Protein AF-A0A2C9DE87-F1 (afdb_monomer_lite)

Radius of gyration: 15.3 Å; chains: 1; bounding box: 44×22×38 Å

Organism: NCBI:txid1482074

Sequence (74 aa):
MVTDGRSLVLILVLILGDQLSPAIASLSVADKSRDVVLMCEVAEETTYVRHHKQKIAFVLSAMRHFAGELRDLG

Structure (mmCIF, N/CA/C/O backbone):
data_AF-A0A2C9DE87-F1
#
_entry.id   AF-A0A2C9DE87-F1
#
loop_
_atom_site.group_PDB
_atom_site.id
_atom_site.type_symbol
_atom_site.label_atom_id
_atom_site.label_alt_id
_atom_site.label_comp_id
_atom_site.label_asym_id
_atom_site.label_entity_id
_atom_site.label_seq_id
_atom_site.pdbx_PDB_ins_code
_atom_site.Cartn_x
_atom_site.Cartn_y
_atom_site.Cartn_z
_atom_site.occupancy
_atom_site.B_iso_or_equiv
_atom_site.auth_seq_id
_atom_site.auth_comp_id
_atom_site.auth_asym_id
_atom_site.auth_atom_id
_atom_site.pdbx_PDB_model_num
ATOM 1 N N . MET A 1 1 ? 32.138 -6.736 -17.560 1.00 42.12 1 MET A N 1
ATOM 2 C CA . MET A 1 1 ? 30.707 -7.027 -17.348 1.00 42.12 1 MET A CA 1
ATOM 3 C C . MET A 1 1 ? 30.555 -7.508 -15.916 1.00 42.12 1 MET A C 1
ATOM 5 O O . MET A 1 1 ? 30.735 -8.686 -15.654 1.00 42.12 1 MET A O 1
ATOM 9 N N . VAL A 1 2 ? 30.360 -6.583 -14.974 1.00 47.94 2 VAL A N 1
ATOM 10 C CA . VAL A 1 2 ? 29.977 -6.948 -13.605 1.00 47.94 2 VAL A CA 1
ATOM 11 C C . VAL A 1 2 ? 28.484 -7.219 -13.684 1.00 47.94 2 VAL A C 1
ATOM 13 O O . VAL A 1 2 ? 27.695 -6.287 -13.791 1.00 47.94 2 VAL A O 1
ATOM 16 N N . THR A 1 3 ? 28.101 -8.487 -13.781 1.00 48.53 3 THR A N 1
ATOM 17 C CA . THR A 1 3 ? 26.702 -8.879 -13.623 1.00 48.53 3 THR A CA 1
ATOM 18 C C . THR A 1 3 ? 26.315 -8.549 -12.188 1.00 48.53 3 THR A C 1
ATOM 20 O O . THR A 1 3 ? 26.878 -9.118 -11.254 1.00 48.53 3 THR A O 1
ATOM 23 N N . ASP A 1 4 ? 25.420 -7.579 -12.022 1.00 60.59 4 ASP A N 1
ATOM 24 C CA . ASP A 1 4 ? 24.832 -7.210 -10.740 1.00 60.59 4 ASP A CA 1
ATOM 25 C C . ASP A 1 4 ? 24.267 -8.466 -10.055 1.00 60.59 4 ASP A C 1
ATOM 27 O O . ASP A 1 4 ? 23.369 -9.133 -10.578 1.00 60.59 4 ASP A O 1
ATOM 31 N N . GLY A 1 5 ? 24.820 -8.813 -8.890 1.00 56.03 5 GLY A N 1
ATOM 32 C CA . GLY A 1 5 ? 24.431 -9.990 -8.106 1.00 56.03 5 GLY A CA 1
ATOM 33 C C . GLY A 1 5 ? 22.981 -9.956 -7.609 1.00 56.03 5 GLY A C 1
ATOM 34 O O . GLY A 1 5 ? 22.513 -10.941 -7.046 1.00 56.03 5 GLY A O 1
ATOM 35 N N . ARG A 1 6 ? 22.248 -8.857 -7.837 1.00 61.53 6 ARG A N 1
ATOM 36 C CA . ARG A 1 6 ? 20.811 -8.740 -7.551 1.00 61.53 6 ARG A CA 1
ATOM 37 C C . ARG A 1 6 ? 19.912 -9.514 -8.517 1.00 61.53 6 ARG A C 1
ATOM 39 O O . ARG A 1 6 ? 18.753 -9.736 -8.190 1.00 61.53 6 ARG A O 1
ATOM 46 N N . SER A 1 7 ? 20.410 -9.960 -9.676 1.00 61.12 7 SER A N 1
ATOM 47 C CA . SER A 1 7 ? 19.550 -10.517 -10.739 1.00 61.12 7 SER A CA 1
ATOM 48 C C . SER A 1 7 ? 18.748 -11.780 -10.380 1.00 61.12 7 SER A C 1
ATOM 50 O O . SER A 1 7 ? 17.814 -12.103 -11.107 1.00 61.12 7 SER A O 1
ATOM 52 N N . LEU A 1 8 ? 19.065 -12.486 -9.287 1.00 72.88 8 LEU A N 1
ATOM 53 C CA . LEU A 1 8 ? 18.401 -13.745 -8.910 1.00 72.88 8 LEU A CA 1
ATOM 54 C C . LEU A 1 8 ? 17.599 -13.685 -7.599 1.00 72.88 8 LEU A C 1
ATOM 56 O O . LEU A 1 8 ? 17.054 -14.707 -7.188 1.00 72.88 8 LEU A O 1
ATOM 60 N N . VAL A 1 9 ? 17.527 -12.533 -6.923 1.00 83.81 9 VAL A N 1
ATOM 61 C CA . VAL A 1 9 ? 16.856 -12.418 -5.617 1.00 83.81 9 VAL A CA 1
ATOM 62 C C . VAL A 1 9 ? 15.574 -11.608 -5.763 1.00 83.81 9 VAL A C 1
ATOM 64 O O . VAL A 1 9 ? 15.612 -10.469 -6.216 1.00 83.81 9 VAL A O 1
ATOM 67 N N . LEU A 1 10 ? 14.447 -12.196 -5.355 1.00 91.25 10 LEU A N 1
ATOM 68 C CA . LEU A 1 10 ? 13.170 -11.494 -5.237 1.00 91.25 10 LEU A CA 1
ATOM 69 C C . LEU A 1 10 ? 13.213 -10.550 -4.033 1.00 91.25 10 LEU A C 1
ATOM 71 O O . LEU A 1 10 ? 13.538 -10.982 -2.923 1.00 91.25 10 LEU A O 1
ATOM 75 N N . ILE A 1 11 ? 12.855 -9.282 -4.243 1.00 93.50 11 ILE A N 1
ATOM 76 C CA . ILE A 1 11 ? 12.746 -8.292 -3.172 1.00 93.50 11 ILE A CA 1
ATOM 77 C C . ILE A 1 11 ? 11.277 -8.076 -2.822 1.00 93.50 11 ILE A C 1
ATOM 79 O O . ILE A 1 11 ? 10.410 -7.934 -3.686 1.00 93.50 11 ILE A O 1
ATOM 83 N N . LEU A 1 12 ? 11.011 -8.026 -1.519 1.00 95.69 12 LEU A N 1
ATOM 84 C CA . LEU A 1 12 ? 9.724 -7.620 -0.982 1.00 95.69 12 LEU A CA 1
ATOM 85 C C . LEU A 1 12 ? 9.790 -6.140 -0.588 1.00 95.69 12 LEU A C 1
ATOM 87 O O . LEU A 1 12 ? 10.530 -5.760 0.322 1.00 95.69 12 LEU A O 1
ATOM 91 N N . VAL A 1 13 ? 9.015 -5.308 -1.274 1.00 96.31 13 VAL A N 1
ATOM 92 C CA . VAL A 1 13 ? 8.966 -3.860 -1.065 1.00 96.31 13 VAL A CA 1
ATOM 93 C C . VAL A 1 13 ? 7.776 -3.537 -0.172 1.00 96.31 13 VAL A C 1
ATOM 95 O O . VAL A 1 13 ? 6.634 -3.509 -0.624 1.00 96.31 13 VAL A O 1
ATOM 98 N N . LEU A 1 14 ? 8.031 -3.317 1.116 1.00 96.44 14 LEU A N 1
ATOM 99 C CA . LEU A 1 14 ? 6.988 -2.937 2.066 1.00 96.44 14 LEU A CA 1
ATOM 100 C C . LEU A 1 14 ? 6.590 -1.466 1.875 1.00 96.44 14 LEU A C 1
ATOM 102 O O . LEU A 1 14 ? 7.457 -0.590 1.883 1.00 96.44 14 LEU A O 1
ATOM 106 N N . ILE A 1 15 ? 5.285 -1.207 1.763 1.00 97.06 15 ILE A N 1
ATOM 107 C CA . ILE A 1 15 ? 4.692 0.137 1.765 1.00 97.06 15 ILE A CA 1
ATOM 108 C C . ILE A 1 15 ? 3.682 0.239 2.912 1.00 97.06 15 ILE A C 1
ATOM 110 O O . ILE A 1 15 ? 2.734 -0.545 2.999 1.00 97.06 15 ILE A O 1
ATOM 114 N N . LEU A 1 16 ? 3.887 1.221 3.791 1.00 95.75 16 LEU A N 1
ATOM 115 C CA . LEU A 1 16 ? 3.008 1.506 4.927 1.00 95.75 16 LEU A CA 1
ATOM 116 C C . LEU A 1 16 ? 1.855 2.447 4.538 1.00 95.75 16 LEU A C 1
ATOM 118 O O . LEU A 1 16 ? 1.894 3.130 3.514 1.00 95.75 16 LEU A O 1
ATOM 122 N N . GLY A 1 17 ? 0.816 2.506 5.377 1.00 94.56 17 GLY A N 1
ATOM 123 C CA . GLY A 1 17 ? -0.390 3.304 5.113 1.00 94.56 17 GLY A CA 1
ATOM 124 C C . GLY A 1 17 ? -0.178 4.823 5.063 1.00 94.56 17 GLY A C 1
ATOM 125 O O . GLY A 1 17 ? -1.054 5.545 4.595 1.00 94.56 17 GLY A O 1
ATOM 126 N N . ASP A 1 18 ? 0.969 5.318 5.519 1.00 94.75 18 ASP A N 1
ATOM 127 C CA . ASP A 1 18 ? 1.392 6.720 5.463 1.00 94.75 18 ASP A CA 1
ATOM 128 C C . ASP A 1 18 ? 2.385 7.016 4.320 1.00 94.75 18 ASP A C 1
ATOM 130 O O . ASP A 1 18 ? 2.756 8.168 4.108 1.00 94.75 18 ASP A O 1
ATOM 134 N N . GLN A 1 19 ? 2.783 6.001 3.546 1.00 97.19 19 GLN A N 1
ATOM 135 C CA . GLN A 1 19 ? 3.797 6.084 2.485 1.00 97.19 19 GLN A CA 1
ATOM 136 C C . GLN A 1 19 ? 3.199 6.063 1.066 1.00 97.19 19 GLN A C 1
ATOM 138 O O . GLN A 1 19 ? 3.878 5.700 0.106 1.00 97.19 19 GLN A O 1
ATOM 143 N N . LEU A 1 20 ? 1.924 6.431 0.919 1.00 97.12 20 LEU A N 1
ATOM 144 C CA . LEU A 1 20 ? 1.146 6.290 -0.320 1.00 97.12 20 LEU A CA 1
ATOM 145 C C . LEU A 1 20 ? 1.526 7.348 -1.370 1.00 97.12 20 LEU A C 1
ATOM 147 O O . LEU A 1 20 ? 0.798 8.310 -1.607 1.00 97.12 20 LEU A O 1
ATOM 151 N N . SER A 1 21 ? 2.705 7.186 -1.969 1.00 96.56 21 SER A N 1
ATOM 152 C CA . SER A 1 21 ? 3.250 8.056 -3.010 1.00 96.56 21 SER A CA 1
ATOM 153 C C . SER A 1 21 ? 3.980 7.230 -4.073 1.00 96.56 21 SER A C 1
ATOM 155 O O . SER A 1 21 ? 4.871 6.456 -3.715 1.00 96.56 21 SER A O 1
ATOM 157 N N . PRO A 1 22 ? 3.706 7.426 -5.379 1.00 93.75 22 PRO A N 1
ATOM 158 C CA . PRO A 1 22 ? 4.445 6.747 -6.449 1.00 93.75 22 PRO A CA 1
ATOM 159 C C . PRO A 1 22 ? 5.944 7.091 -6.474 1.00 93.75 22 PRO A C 1
ATOM 161 O O . PRO A 1 22 ? 6.743 6.351 -7.039 1.00 93.75 22 PRO A O 1
ATOM 164 N N . ALA A 1 23 ? 6.333 8.212 -5.859 1.00 94.94 23 ALA A N 1
ATOM 165 C CA . ALA A 1 23 ? 7.714 8.687 -5.791 1.00 94.94 23 ALA A CA 1
ATOM 166 C C . ALA A 1 23 ? 8.453 8.251 -4.509 1.00 94.94 23 ALA A C 1
ATOM 168 O O . ALA A 1 23 ? 9.547 8.748 -4.232 1.00 94.94 23 ALA A O 1
ATOM 169 N N . ILE A 1 24 ? 7.869 7.364 -3.695 1.00 96.31 24 ILE A N 1
ATOM 170 C CA . ILE A 1 24 ? 8.513 6.874 -2.472 1.00 96.31 24 ILE A CA 1
ATOM 171 C C . ILE A 1 24 ? 9.816 6.129 -2.800 1.00 96.31 24 ILE A C 1
ATOM 173 O O . ILE A 1 24 ? 9.902 5.354 -3.754 1.00 96.31 24 ILE A O 1
ATOM 177 N N . ALA A 1 25 ? 10.849 6.351 -1.986 1.00 94.56 25 ALA A N 1
ATOM 178 C CA . ALA A 1 25 ? 12.193 5.834 -2.247 1.00 94.56 25 ALA A CA 1
ATOM 179 C C . ALA A 1 25 ? 12.270 4.298 -2.329 1.00 94.56 25 ALA A C 1
ATOM 181 O O . ALA A 1 25 ? 13.149 3.768 -2.997 1.00 94.56 25 ALA A O 1
ATOM 182 N N . SER A 1 26 ? 11.358 3.575 -1.678 1.00 93.19 26 SER A N 1
ATOM 183 C CA . SER A 1 26 ? 11.303 2.111 -1.731 1.00 93.19 26 SER A CA 1
ATOM 184 C C . SER A 1 26 ? 10.885 1.574 -3.106 1.00 93.19 26 SER A C 1
ATOM 186 O O . SER A 1 26 ? 11.350 0.505 -3.492 1.00 93.19 26 SER A O 1
ATOM 188 N N . LEU A 1 27 ? 10.080 2.319 -3.876 1.00 94.62 27 LEU A N 1
ATOM 189 C CA . LEU A 1 27 ? 9.680 1.934 -5.236 1.00 94.62 27 LEU A CA 1
ATOM 190 C C . LEU A 1 27 ? 10.751 2.254 -6.289 1.00 94.62 27 LEU A C 1
ATOM 192 O O . LEU A 1 27 ? 10.793 1.598 -7.324 1.00 94.62 27 LEU A O 1
ATOM 196 N N . SER A 1 28 ? 11.636 3.227 -6.047 1.00 91.62 28 SER A N 1
ATOM 197 C CA . SER A 1 28 ? 12.623 3.666 -7.052 1.00 91.62 28 SER A CA 1
ATOM 198 C C . SER A 1 28 ? 13.689 2.615 -7.380 1.00 91.62 28 SER A C 1
ATOM 200 O O . SER A 1 28 ? 14.317 2.680 -8.435 1.00 91.62 28 SER A O 1
ATOM 202 N N . VAL A 1 29 ? 13.892 1.651 -6.481 1.00 87.75 29 VAL A N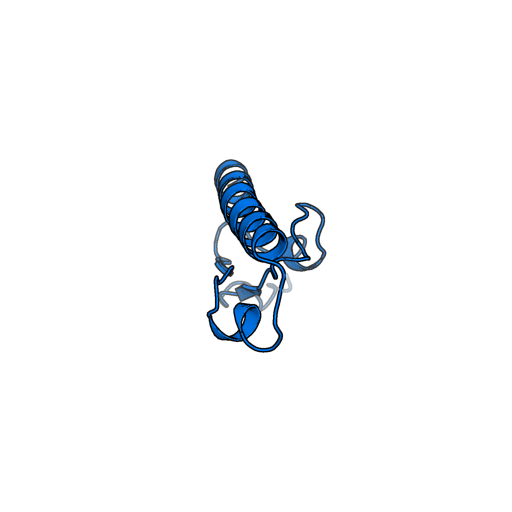 1
ATOM 203 C CA . VAL A 1 29 ? 14.868 0.560 -6.621 1.00 87.75 29 VAL A CA 1
ATOM 204 C C . VAL A 1 29 ? 14.221 -0.783 -6.966 1.00 87.75 29 VAL A C 1
ATOM 206 O O . VAL A 1 29 ? 14.943 -1.772 -7.090 1.00 87.75 29 VAL A O 1
ATOM 209 N N . ALA A 1 30 ? 12.890 -0.824 -7.089 1.00 91.44 30 ALA A N 1
ATOM 210 C CA . ALA A 1 30 ? 12.128 -2.035 -7.359 1.00 91.44 30 ALA A CA 1
ATOM 211 C C . ALA A 1 30 ? 12.117 -2.367 -8.857 1.00 91.44 30 ALA A C 1
ATOM 213 O O . ALA A 1 30 ? 11.903 -1.502 -9.708 1.00 91.44 30 ALA A O 1
ATOM 214 N N . ASP A 1 31 ? 12.306 -3.639 -9.182 1.00 92.06 31 ASP A N 1
ATOM 215 C CA . ASP A 1 31 ? 12.143 -4.172 -10.527 1.00 92.06 31 ASP A CA 1
ATOM 216 C C . ASP A 1 31 ? 10.722 -4.719 -10.706 1.00 92.06 31 ASP A C 1
ATOM 218 O O . ASP A 1 31 ? 10.381 -5.780 -10.181 1.00 92.06 31 ASP A O 1
ATOM 222 N N . LYS A 1 32 ? 9.908 -4.013 -11.500 1.00 92.25 32 LYS A N 1
ATOM 223 C CA . LYS A 1 32 ? 8.504 -4.363 -11.783 1.00 92.25 32 LYS A CA 1
ATOM 224 C C . LYS A 1 32 ? 8.305 -5.782 -12.326 1.00 92.25 32 LYS A C 1
ATOM 226 O O . LYS A 1 32 ? 7.222 -6.336 -12.203 1.00 92.25 32 LYS A O 1
ATOM 231 N N . SER A 1 33 ? 9.327 -6.375 -12.948 1.00 91.06 33 SER A N 1
ATOM 232 C CA . SER A 1 33 ? 9.218 -7.714 -13.537 1.00 91.06 33 SER A CA 1
ATOM 233 C C . SER A 1 33 ? 9.357 -8.855 -12.523 1.00 91.06 33 SER A C 1
ATOM 235 O O . SER A 1 33 ? 9.037 -9.997 -12.857 1.00 91.06 33 SER A O 1
ATOM 237 N N . ARG A 1 34 ? 9.838 -8.574 -11.303 1.00 91.06 34 ARG A N 1
ATOM 238 C CA . ARG A 1 34 ? 10.147 -9.608 -10.297 1.00 91.06 34 ARG A CA 1
ATOM 239 C C . ARG A 1 34 ? 9.788 -9.254 -8.858 1.00 91.06 34 ARG A C 1
ATOM 241 O O . ARG A 1 34 ? 9.490 -10.161 -8.083 1.00 91.06 34 ARG A O 1
ATOM 248 N N . ASP A 1 35 ? 9.883 -7.985 -8.484 1.00 94.12 35 ASP A N 1
ATOM 249 C CA . ASP A 1 35 ? 9.767 -7.565 -7.096 1.00 94.12 35 ASP A CA 1
ATOM 250 C C . ASP A 1 35 ? 8.299 -7.425 -6.716 1.00 94.12 35 ASP A C 1
ATOM 252 O O . ASP A 1 35 ? 7.439 -7.096 -7.533 1.00 94.12 35 ASP A O 1
ATOM 256 N N . VAL A 1 36 ? 8.005 -7.691 -5.448 1.00 95.50 36 VAL A N 1
ATOM 257 C CA . VAL A 1 36 ? 6.633 -7.717 -4.945 1.00 95.50 36 VAL A CA 1
ATOM 258 C C . VAL A 1 36 ? 6.431 -6.561 -3.986 1.00 95.50 36 VAL A C 1
ATOM 260 O O . VAL A 1 36 ? 7.098 -6.478 -2.955 1.00 95.50 36 VAL A O 1
ATOM 263 N N . VAL A 1 37 ? 5.468 -5.693 -4.293 1.00 96.81 37 VAL A N 1
ATOM 264 C CA . VAL A 1 37 ? 5.004 -4.670 -3.352 1.00 96.81 37 VAL A CA 1
ATOM 265 C C . VAL A 1 37 ? 4.062 -5.315 -2.337 1.00 96.81 37 VAL A C 1
ATOM 267 O O . VAL A 1 37 ? 3.034 -5.885 -2.706 1.00 96.81 37 VAL A O 1
ATOM 270 N N . LEU A 1 38 ? 4.401 -5.212 -1.050 1.00 96.81 38 LEU A N 1
ATOM 271 C CA . LEU A 1 38 ? 3.562 -5.667 0.054 1.00 96.81 38 LEU A CA 1
ATOM 272 C C . LEU A 1 38 ? 2.913 -4.471 0.758 1.00 96.81 38 LEU A C 1
ATOM 274 O O . LEU A 1 38 ? 3.596 -3.584 1.265 1.00 96.81 38 LEU A O 1
ATOM 278 N N . MET A 1 39 ? 1.585 -4.511 0.854 1.00 97.38 39 MET A N 1
ATOM 279 C CA . MET A 1 39 ? 0.769 -3.639 1.699 1.00 97.38 39 MET A CA 1
ATOM 280 C C . MET A 1 39 ? -0.178 -4.519 2.517 1.00 97.38 39 MET A C 1
ATOM 282 O O . MET A 1 39 ? -0.823 -5.405 1.955 1.00 97.38 39 MET A O 1
ATOM 286 N N . CYS A 1 40 ? -0.280 -4.280 3.825 1.00 96.00 40 C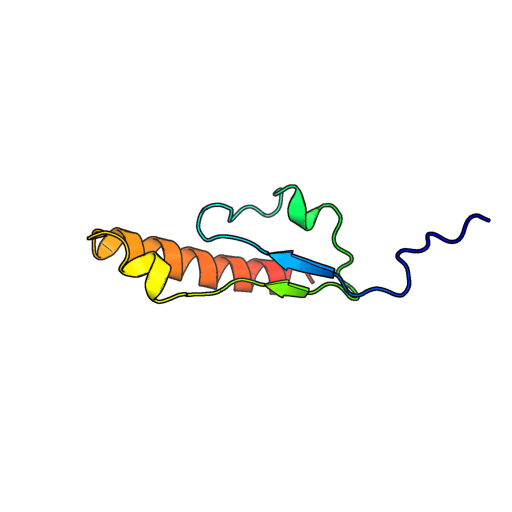YS A N 1
ATOM 287 C CA . CYS A 1 40 ? -1.074 -5.112 4.733 1.00 96.00 40 CYS A CA 1
ATOM 288 C C . CYS A 1 40 ? -2.031 -4.270 5.580 1.00 96.00 40 CYS A C 1
ATOM 290 O O . CYS A 1 40 ? -1.616 -3.303 6.214 1.00 96.00 40 CYS A O 1
ATOM 292 N N . GLU A 1 41 ? -3.296 -4.685 5.659 1.00 93.94 41 GLU A N 1
ATOM 293 C CA . GLU A 1 41 ? -4.253 -4.173 6.646 1.00 93.94 41 GLU A CA 1
ATOM 294 C C . GLU A 1 41 ? -4.140 -5.023 7.921 1.00 93.94 41 GLU A C 1
ATOM 296 O O . GLU A 1 41 ? -4.722 -6.103 8.014 1.00 93.94 41 GLU A O 1
ATOM 301 N N . VAL A 1 42 ? -3.337 -4.579 8.890 1.00 90.00 42 VAL A N 1
ATOM 302 C CA . VAL A 1 42 ? -3.056 -5.350 10.112 1.00 90.00 42 VAL A CA 1
ATOM 303 C C . VAL A 1 42 ? -3.949 -4.870 11.254 1.00 90.00 42 VAL A C 1
ATOM 305 O O . VAL A 1 42 ? -4.009 -3.678 11.547 1.00 90.00 42 VAL A O 1
ATOM 308 N N . ALA A 1 43 ? -4.635 -5.799 11.929 1.00 80.75 43 ALA A N 1
ATOM 309 C CA . ALA A 1 43 ? -5.527 -5.468 13.042 1.00 80.75 43 ALA A CA 1
ATOM 310 C C . ALA A 1 43 ? -4.793 -4.718 14.168 1.00 80.75 43 ALA A C 1
ATOM 312 O O . ALA A 1 43 ? -5.315 -3.732 14.683 1.00 80.75 43 ALA A O 1
ATOM 313 N N . GLU A 1 44 ? -3.560 -5.129 14.476 1.00 78.44 44 GLU A N 1
ATOM 314 C CA . GLU A 1 44 ? -2.717 -4.550 15.529 1.00 78.44 44 GLU A CA 1
ATOM 315 C C . GLU A 1 44 ? -2.459 -3.043 15.333 1.00 78.44 44 GLU A C 1
ATOM 317 O O . GLU A 1 44 ? -2.605 -2.265 16.279 1.00 78.44 44 GLU A O 1
ATOM 322 N N . GLU A 1 45 ? -2.241 -2.606 14.087 1.00 71.50 45 GLU A N 1
ATOM 323 C CA . GLU A 1 45 ? -2.062 -1.192 13.701 1.00 71.50 45 GLU A CA 1
ATOM 324 C C . GLU A 1 45 ? -3.328 -0.346 13.902 1.00 71.50 45 GLU A C 1
ATOM 326 O O . GLU A 1 45 ? -3.281 0.877 14.027 1.00 71.50 45 GLU A O 1
ATOM 331 N N . THR A 1 46 ? -4.495 -0.988 13.954 1.00 64.50 46 THR A N 1
ATOM 332 C CA . THR A 1 46 ? -5.781 -0.309 14.170 1.00 64.50 46 THR A CA 1
ATOM 333 C C . THR A 1 46 ? -6.244 -0.342 15.627 1.00 64.50 46 THR A C 1
ATOM 335 O O . THR A 1 46 ? -7.194 0.364 15.976 1.00 64.50 46 THR A O 1
ATOM 338 N N . THR A 1 47 ? -5.575 -1.129 16.479 1.00 71.62 47 THR A N 1
ATOM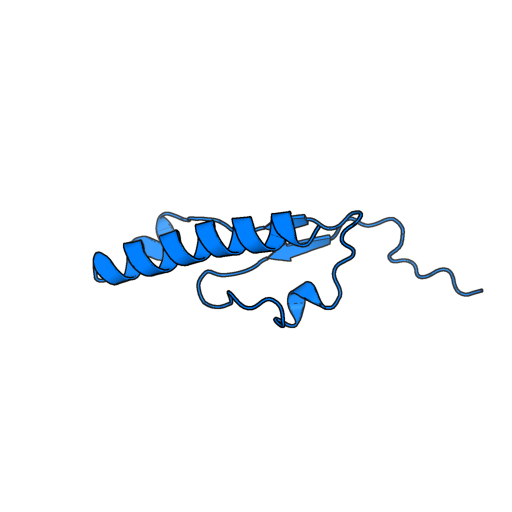 339 C CA . THR A 1 47 ? -5.984 -1.380 17.870 1.00 71.62 47 THR A CA 1
ATOM 340 C C . THR A 1 47 ? -4.967 -0.950 18.923 1.00 71.62 47 THR A C 1
ATOM 342 O O . THR A 1 47 ? -5.354 -0.822 20.083 1.00 71.62 47 THR A O 1
ATOM 345 N N . TYR A 1 48 ? -3.702 -0.697 18.558 1.00 66.88 48 TYR A N 1
ATOM 346 C CA . TYR A 1 48 ? -2.654 -0.278 19.506 1.00 66.88 48 TYR A CA 1
ATOM 347 C C . TYR A 1 48 ? -2.995 1.033 20.241 1.00 66.88 48 TYR A C 1
ATOM 349 O O . TYR A 1 48 ? -2.654 1.214 21.408 1.00 66.88 48 TYR A O 1
ATOM 357 N N . VAL A 1 49 ? -3.754 1.925 19.600 1.00 76.19 49 VAL A N 1
ATOM 358 C CA . VAL A 1 49 ? -4.413 3.058 20.260 1.00 76.19 49 VAL A CA 1
ATOM 359 C C . VAL A 1 49 ? -5.841 3.216 19.751 1.00 76.19 49 VAL A C 1
ATOM 361 O O . VAL A 1 49 ? -6.214 2.715 18.690 1.00 76.19 49 VAL A O 1
ATOM 364 N N . ARG A 1 50 ? -6.661 3.976 20.483 1.00 77.81 50 ARG A N 1
ATOM 365 C CA . ARG A 1 50 ? -8.028 4.293 20.059 1.00 77.81 50 ARG A CA 1
ATOM 366 C C . ARG A 1 50 ? -8.012 5.312 18.916 1.00 77.81 50 ARG A C 1
ATOM 368 O O . ARG A 1 50 ? -8.156 6.513 19.133 1.00 77.81 50 ARG A O 1
ATOM 375 N N . HIS A 1 51 ? -7.830 4.841 17.688 1.00 81.44 51 HIS A N 1
ATOM 376 C CA . HIS A 1 51 ? -7.946 5.687 16.507 1.00 81.44 51 HIS A CA 1
ATOM 377 C C . HIS A 1 51 ? -9.402 6.088 16.239 1.00 81.44 51 HIS A C 1
ATOM 379 O O . HIS A 1 51 ? -10.350 5.343 16.4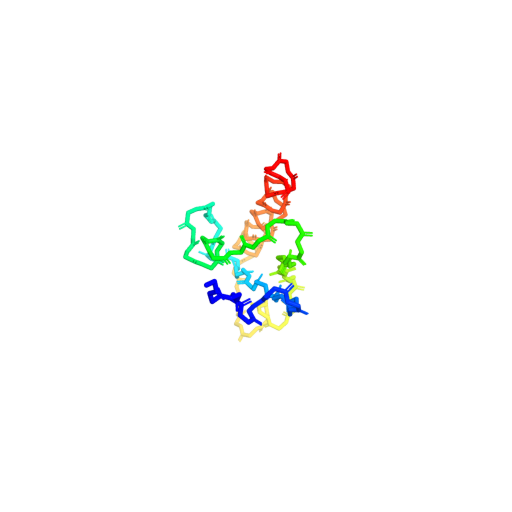97 1.00 81.44 51 HIS A O 1
ATOM 385 N N . HIS A 1 52 ? -9.589 7.287 15.685 1.00 90.69 52 HIS A N 1
ATOM 386 C CA . HIS A 1 52 ? -10.898 7.726 15.217 1.00 90.69 52 HIS A CA 1
ATOM 387 C C . HIS A 1 52 ? -11.356 6.847 14.042 1.00 90.69 52 HIS A C 1
ATOM 389 O O . HIS A 1 52 ? -10.573 6.589 13.127 1.00 90.69 52 HIS A O 1
ATOM 395 N N . LYS A 1 53 ? -12.633 6.436 14.018 1.00 90.94 53 LYS A N 1
ATOM 396 C CA . LYS A 1 53 ? -13.171 5.534 12.977 1.00 90.94 53 LYS A CA 1
ATOM 397 C C . LYS A 1 53 ? -12.920 6.054 11.557 1.00 90.94 53 LYS A C 1
ATOM 399 O O . LYS A 1 53 ? -12.566 5.281 10.674 1.00 90.94 53 LYS A O 1
ATOM 404 N N . GLN A 1 54 ? -13.041 7.369 11.354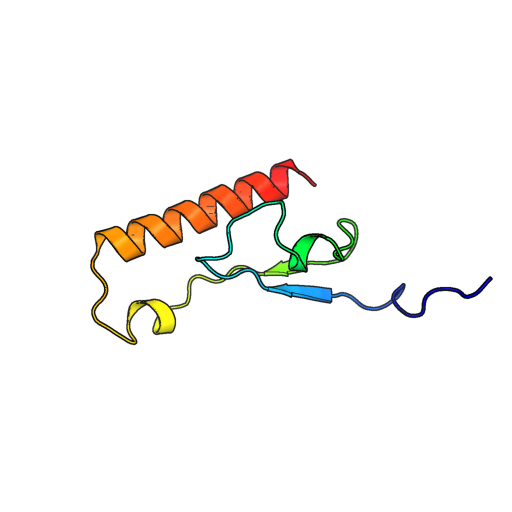 1.00 93.81 54 GLN A N 1
ATOM 405 C CA . GLN A 1 54 ? -12.777 7.989 10.050 1.00 93.81 54 GLN A CA 1
ATOM 406 C C . GLN A 1 54 ? -11.299 7.926 9.652 1.00 93.81 54 GLN A C 1
ATOM 408 O O . GLN A 1 54 ? -11.021 7.784 8.470 1.00 93.81 54 GLN A O 1
ATOM 413 N N . LYS A 1 55 ? -10.355 7.980 10.606 1.00 92.12 55 LYS A N 1
ATOM 414 C CA . LYS A 1 55 ? -8.921 7.842 10.305 1.00 92.12 55 LYS A CA 1
ATOM 415 C C . LYS A 1 55 ? -8.632 6.451 9.743 1.00 92.12 55 LYS A C 1
ATOM 417 O O . LYS A 1 55 ? -7.974 6.343 8.717 1.00 92.12 55 LYS A O 1
ATOM 422 N N . ILE A 1 56 ? -9.154 5.408 10.394 1.00 91.44 56 ILE A N 1
ATOM 423 C CA . ILE A 1 56 ? -8.981 4.021 9.940 1.00 91.44 56 ILE A CA 1
ATOM 424 C C . ILE A 1 56 ? -9.590 3.856 8.544 1.00 91.44 56 ILE A C 1
ATOM 426 O O . ILE A 1 56 ? -8.906 3.417 7.627 1.00 91.44 56 ILE A O 1
ATOM 430 N N . ALA A 1 57 ? -10.849 4.269 8.364 1.00 94.31 57 ALA A N 1
ATOM 431 C CA . ALA A 1 57 ? -11.528 4.168 7.073 1.00 94.31 57 ALA A CA 1
ATOM 432 C C . ALA A 1 57 ? -10.785 4.925 5.960 1.00 94.31 57 ALA A C 1
ATOM 434 O O . ALA A 1 57 ? -10.647 4.405 4.856 1.00 94.31 57 ALA A O 1
ATOM 435 N N . PHE A 1 58 ? -10.277 6.123 6.259 1.00 95.81 58 PHE A N 1
ATOM 436 C CA . PHE A 1 58 ? -9.506 6.934 5.323 1.00 95.81 58 PHE A CA 1
ATOM 437 C C . PHE A 1 58 ? -8.217 6.235 4.886 1.00 95.81 58 PHE A C 1
ATOM 439 O O . PHE A 1 58 ? -8.011 6.054 3.690 1.00 95.81 58 PHE A O 1
ATOM 446 N N . VAL A 1 59 ? -7.383 5.801 5.838 1.00 95.00 59 VAL A N 1
ATOM 447 C CA . VAL A 1 59 ? -6.086 5.177 5.532 1.00 95.00 59 VAL A CA 1
ATOM 448 C C . VAL A 1 59 ? -6.273 3.863 4.776 1.00 95.00 59 VAL A C 1
ATOM 450 O O . VAL A 1 59 ? -5.655 3.678 3.734 1.00 95.00 59 VAL A O 1
ATOM 453 N N . LEU A 1 60 ? -7.170 2.980 5.234 1.00 95.75 60 LEU A N 1
ATOM 454 C CA . LEU A 1 60 ? -7.416 1.700 4.558 1.00 95.75 60 LEU A CA 1
ATOM 455 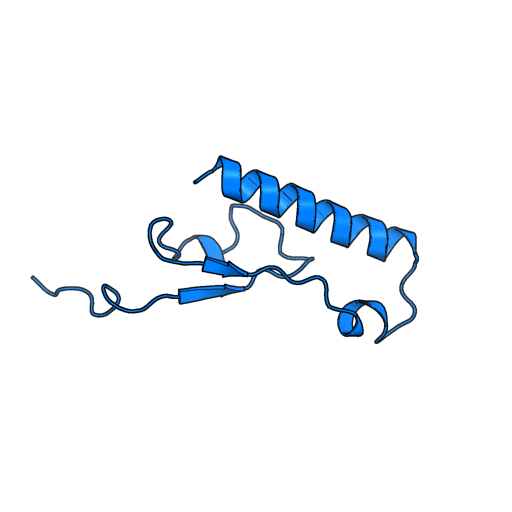C C . LEU A 1 60 ? -7.970 1.895 3.142 1.00 95.75 60 LEU A C 1
ATOM 457 O O . LEU A 1 60 ? -7.549 1.217 2.209 1.00 95.75 60 LEU A O 1
ATOM 461 N N . SER A 1 61 ? -8.882 2.854 2.957 1.00 97.81 61 SER A N 1
ATOM 462 C CA . SER A 1 61 ? -9.378 3.198 1.623 1.00 97.81 61 SER A CA 1
ATOM 463 C C . SER A 1 61 ? -8.242 3.701 0.728 1.00 97.81 61 SER A C 1
ATOM 465 O O . SER A 1 61 ? -8.038 3.168 -0.362 1.00 97.81 61 SER A O 1
ATOM 467 N N . ALA A 1 62 ? -7.445 4.660 1.209 1.00 98.12 62 ALA A N 1
ATOM 468 C CA . ALA A 1 62 ? -6.313 5.201 0.465 1.00 98.12 62 ALA A CA 1
ATOM 469 C C . ALA A 1 62 ? -5.311 4.104 0.068 1.00 98.12 62 ALA A C 1
ATOM 471 O O . ALA A 1 62 ? -4.882 4.063 -1.081 1.00 98.12 62 ALA A O 1
ATOM 472 N N . MET A 1 63 ? -5.009 3.164 0.971 1.00 98.25 63 MET A N 1
ATOM 473 C CA . MET A 1 63 ? -4.150 2.011 0.686 1.00 98.25 63 MET A CA 1
ATOM 474 C C . MET A 1 63 ? -4.698 1.139 -0.450 1.00 98.25 63 MET A C 1
ATOM 476 O O . MET A 1 63 ? -3.949 0.765 -1.349 1.00 98.25 63 MET A O 1
ATOM 480 N N . ARG A 1 64 ? -6.002 0.829 -0.445 1.00 98.44 64 ARG A N 1
ATOM 481 C CA . ARG A 1 64 ? -6.645 0.024 -1.501 1.00 98.44 64 ARG A CA 1
ATOM 482 C C . ARG A 1 64 ? -6.604 0.723 -2.855 1.00 98.44 64 ARG A C 1
ATOM 484 O O . ARG A 1 64 ? -6.297 0.079 -3.856 1.00 98.44 64 ARG A O 1
ATOM 491 N N . HIS A 1 65 ? -6.897 2.023 -2.876 1.00 98.50 65 HIS A N 1
ATOM 492 C CA . HIS A 1 65 ? -6.836 2.836 -4.090 1.00 98.50 65 HIS A CA 1
ATOM 493 C C . HIS A 1 65 ? -5.406 2.930 -4.630 1.00 98.50 65 HIS A C 1
ATOM 495 O O . HIS A 1 65 ? -5.197 2.692 -5.816 1.00 98.50 65 HIS A O 1
ATOM 501 N N . PHE A 1 66 ? -4.421 3.167 -3.762 1.00 98.38 66 PHE A N 1
ATOM 502 C CA . PHE A 1 66 ? -3.011 3.213 -4.143 1.00 98.38 66 PHE A CA 1
ATOM 503 C C . PHE A 1 66 ? -2.507 1.862 -4.671 1.00 98.38 66 PHE A C 1
ATOM 505 O O . PHE A 1 66 ? -1.806 1.802 -5.674 1.00 98.38 66 PHE A O 1
ATOM 512 N N . ALA A 1 67 ? -2.927 0.747 -4.065 1.00 98.12 67 ALA A N 1
ATOM 513 C CA . ALA A 1 67 ? -2.627 -0.582 -4.592 1.00 98.12 67 ALA A CA 1
ATOM 514 C C . ALA A 1 67 ? -3.263 -0.830 -5.974 1.00 98.12 67 ALA A C 1
ATOM 516 O O . ALA A 1 67 ? -2.745 -1.628 -6.750 1.00 98.12 67 ALA A O 1
ATOM 517 N N . GLY A 1 68 ? -4.404 -0.204 -6.281 1.00 98.06 68 GLY A N 1
ATOM 518 C CA . GLY A 1 68 ? -4.978 -0.189 -7.631 1.00 98.06 68 GLY A CA 1
ATOM 519 C C . GLY A 1 68 ? -4.100 0.598 -8.602 1.00 98.06 68 GLY A C 1
ATOM 520 O O . GLY A 1 68 ? -3.674 0.054 -9.613 1.00 98.06 68 GLY A O 1
ATOM 521 N N . GLU A 1 69 ? -3.738 1.825 -8.226 1.00 97.56 69 GLU A N 1
ATOM 522 C CA . GLU A 1 69 ? -2.862 2.704 -9.010 1.00 97.56 69 GLU A CA 1
ATOM 523 C C . GLU A 1 69 ? -1.518 2.039 -9.352 1.00 97.56 69 GLU A C 1
ATOM 525 O O . GLU A 1 69 ? -1.078 2.086 -10.498 1.00 97.56 69 GLU A O 1
ATOM 530 N N . LEU A 1 70 ? -0.885 1.352 -8.394 1.00 96.38 70 LEU A N 1
ATOM 531 C CA . LEU A 1 70 ? 0.368 0.636 -8.646 1.00 96.38 70 LEU A CA 1
ATOM 532 C C . LEU A 1 70 ? 0.210 -0.518 -9.647 1.00 96.38 70 LEU A C 1
ATOM 534 O O . LEU A 1 70 ? 1.108 -0.718 -10.459 1.00 96.38 70 LEU A O 1
ATOM 538 N N . ARG A 1 71 ? -0.917 -1.246 -9.627 1.00 96.06 71 ARG A N 1
ATOM 539 C CA . ARG A 1 71 ? -1.194 -2.314 -10.609 1.00 96.06 71 ARG A CA 1
ATOM 540 C C . ARG A 1 71 ? -1.426 -1.756 -12.010 1.00 96.06 71 ARG A C 1
ATOM 542 O O . ARG A 1 71 ? -0.996 -2.364 -12.981 1.00 96.06 71 ARG A O 1
ATOM 549 N N . ASP A 1 72 ? -2.069 -0.597 -12.117 1.00 96.44 72 ASP A N 1
ATOM 550 C CA . ASP A 1 72 ? -2.280 0.070 -13.406 1.00 96.44 72 ASP A CA 1
ATOM 551 C C . ASP A 1 72 ? -0.957 0.594 -14.002 1.00 96.44 72 ASP A C 1
ATOM 553 O O . ASP A 1 72 ? -0.820 0.720 -15.221 1.00 96.44 72 ASP A O 1
ATOM 557 N N . LEU A 1 73 ? 0.042 0.868 -13.153 1.00 91.94 73 LEU A N 1
ATOM 558 C CA . LEU A 1 73 ? 1.386 1.297 -13.551 1.00 91.94 73 LEU A CA 1
ATOM 559 C C . LEU A 1 73 ? 2.329 0.146 -13.956 1.00 91.94 73 LEU A C 1
ATOM 561 O O . LEU A 1 73 ? 3.410 0.442 -14.490 1.00 91.94 73 LEU A O 1
ATOM 565 N N . GLY A 1 74 ? 1.965 -1.122 -13.721 1.00 80.06 74 GLY A N 1
ATOM 566 C CA . GLY A 1 74 ? 2.723 -2.317 -14.132 1.00 80.06 74 GLY A CA 1
ATOM 567 C C . GLY A 1 74 ? 3.088 -3.237 -12.982 1.00 80.06 74 GLY A C 1
ATOM 568 O O . GLY A 1 74 ? 4.173 -3.001 -12.403 1.00 80.06 74 GLY A O 1
#

InterPro domains:
  IPR007357 Photolyase PhrB-like [PF04244] (13-74)
  IPR014729 Rossmann-like alpha/beta/alpha sandwich fold [G3DSA:3.40.50.620] (3-74)
  IPR052551 UV-induced DNA damage repair photolyase [PTHR38657] (11-73)

pLDDT: mean 87.82, std 13.59, range [42.12, 98.5]

Secondary structure (DSSP, 8-state):
----GGGG---EEE--TT---TT-TTTTT--TTT-EEE----HHHHHTTT--HHHHHHHHHHHHHHHHHHHHT-

Foldseek 3Di:
DPDPPCPPDEEEQEDELVRLDCPRPSNVPDDPVGYHYDDDDDVCVPVVDPDDPVVSVVSVVSSVVSVVVVVVVD